Protein AF-A0A9W7D9U4-F1 (afdb_monomer)

Radius of gyration: 18.15 Å; Cα contacts (8 Å, |Δi|>4): 200; chains: 1; bounding box: 40×50×34 Å

pLDDT: mean 82.63, std 15.67, range [35.97, 97.62]

Mean predicted aligned error: 9.84 Å

Secondary structure (DSSP, 8-state):
---HHHHHHHHHHHTT---S---------HHHHHHH-SS-GGGSHIIIIISTT-----SSEEEE-SSS-EESS--TT-TT--HHHHSHHHHHHHHHHHHHHHTTT-SGGGGEEEEEEEEETT-HHHHHT-TT----EEEEEESS-TT-

Structure (mmCIF, N/CA/C/O backbone):
data_AF-A0A9W7D9U4-F1
#
_entry.id   AF-A0A9W7D9U4-F1
#
loop_
_atom_site.group_PDB
_atom_site.id
_atom_site.type_symbol
_atom_site.label_atom_id
_atom_site.label_alt_id
_atom_site.label_comp_id
_atom_site.label_asym_id
_atom_site.label_entity_id
_atom_site.label_seq_id
_atom_site.pdbx_PDB_ins_code
_atom_site.Cartn_x
_atom_site.Cartn_y
_atom_site.Cartn_z
_atom_site.occupancy
_atom_site.B_iso_or_equiv
_atom_site.auth_seq_id
_atom_site.auth_comp_id
_atom_site.auth_asym_id
_atom_site.auth_atom_id
_atom_site.pdbx_PDB_model_num
ATOM 1 N N . MET A 1 1 ? -23.538 27.141 -0.051 1.00 35.97 1 MET A N 1
ATOM 2 C CA . MET A 1 1 ? -22.674 28.283 -0.416 1.00 35.97 1 MET A CA 1
ATOM 3 C C . MET A 1 1 ? -21.250 27.867 -0.092 1.00 35.97 1 MET A C 1
ATOM 5 O O . MET A 1 1 ? -20.827 27.981 1.049 1.00 35.97 1 MET A O 1
ATOM 9 N N . ILE A 1 2 ? -20.578 27.239 -1.056 1.00 42.97 2 ILE A N 1
ATOM 10 C CA . ILE A 1 2 ? -19.169 26.857 -0.931 1.00 42.97 2 ILE A CA 1
ATOM 11 C C . ILE A 1 2 ? -18.408 28.177 -1.080 1.00 42.97 2 ILE A C 1
ATOM 13 O O . ILE A 1 2 ? -18.570 28.880 -2.074 1.00 42.97 2 ILE A O 1
ATOM 17 N N . SER A 1 3 ? -17.809 28.610 0.026 1.00 55.19 3 SER A N 1
ATOM 18 C CA . SER A 1 3 ? -17.518 30.013 0.318 1.00 55.19 3 SER A CA 1
ATOM 19 C C . SER A 1 3 ? -16.536 30.633 -0.680 1.00 55.19 3 SER A C 1
ATOM 21 O O . SER A 1 3 ? -15.502 30.033 -0.961 1.00 55.19 3 SER A O 1
ATOM 23 N N . MET A 1 4 ? -16.784 31.878 -1.115 1.00 56.19 4 MET A N 1
ATOM 24 C CA . MET A 1 4 ? -15.785 32.702 -1.824 1.00 56.19 4 MET A CA 1
ATOM 25 C C . MET A 1 4 ? -14.441 32.754 -1.081 1.00 56.19 4 MET A C 1
ATOM 27 O O . MET A 1 4 ? -13.401 32.947 -1.701 1.00 56.19 4 MET A O 1
ATOM 31 N N . SER A 1 5 ? -14.448 32.536 0.238 1.00 58.06 5 SER A N 1
ATOM 32 C CA . SER A 1 5 ? -13.243 32.404 1.055 1.00 58.06 5 SER A CA 1
ATOM 33 C C . SER A 1 5 ? -12.362 31.226 0.628 1.00 58.06 5 SER A C 1
ATOM 35 O O . SER A 1 5 ? -11.151 31.379 0.583 1.00 58.06 5 SER A O 1
ATOM 37 N N . ALA A 1 6 ? -12.939 30.070 0.286 1.00 58.16 6 ALA A N 1
ATOM 38 C CA . ALA A 1 6 ? -12.166 28.897 -0.133 1.00 58.16 6 ALA A CA 1
ATOM 39 C C . ALA A 1 6 ? -11.496 29.133 -1.497 1.00 58.16 6 ALA A C 1
ATOM 41 O O . ALA A 1 6 ? -10.319 28.833 -1.674 1.00 58.16 6 ALA A O 1
ATOM 42 N N . THR A 1 7 ? -12.215 29.757 -2.437 1.00 70.31 7 THR A N 1
ATOM 43 C CA . THR A 1 7 ? -11.654 30.169 -3.734 1.00 70.31 7 THR A CA 1
ATOM 44 C C . THR A 1 7 ? -10.565 31.230 -3.572 1.00 70.31 7 THR A C 1
ATOM 46 O O . THR A 1 7 ? -9.552 31.179 -4.265 1.00 70.31 7 THR A O 1
ATOM 49 N N . TRP A 1 8 ? -10.741 32.171 -2.640 1.00 64.00 8 TRP A N 1
ATOM 50 C CA . TRP A 1 8 ? -9.739 33.190 -2.332 1.00 64.00 8 TRP A CA 1
ATOM 51 C C . TRP A 1 8 ? -8.450 32.577 -1.782 1.00 64.00 8 TRP A C 1
ATOM 53 O O . TRP A 1 8 ? -7.376 32.919 -2.264 1.00 64.00 8 TRP A O 1
ATOM 63 N N . TRP A 1 9 ? -8.546 31.630 -0.844 1.00 57.34 9 TRP A N 1
ATOM 64 C CA . TRP A 1 9 ? -7.380 30.925 -0.304 1.00 57.34 9 TRP A CA 1
ATOM 65 C C . TRP A 1 9 ? -6.649 30.102 -1.366 1.00 57.34 9 TRP A C 1
ATOM 67 O O . TRP A 1 9 ? -5.429 30.195 -1.460 1.00 57.34 9 TRP A O 1
ATOM 77 N N . ALA A 1 10 ? -7.378 29.388 -2.229 1.00 64.38 10 ALA A N 1
ATOM 78 C CA . ALA A 1 10 ? -6.778 28.656 -3.344 1.00 64.38 10 ALA A CA 1
ATOM 79 C C . ALA A 1 10 ? -6.009 29.586 -4.304 1.00 64.38 10 ALA A C 1
ATOM 81 O O . ALA A 1 10 ? -4.882 29.284 -4.690 1.00 64.38 10 ALA A O 1
ATOM 82 N N . LEU A 1 11 ? -6.576 30.750 -4.647 1.00 68.69 11 LEU A N 1
ATOM 83 C CA . LEU A 1 11 ? -5.893 31.758 -5.467 1.00 68.69 11 LEU A CA 1
ATOM 84 C C . LEU A 1 11 ? -4.685 32.375 -4.748 1.00 68.69 11 LEU A C 1
ATOM 86 O O . LEU A 1 11 ? -3.677 32.648 -5.393 1.00 68.69 11 LEU A O 1
ATOM 90 N N . HIS A 1 12 ? -4.765 32.567 -3.429 1.00 61.88 12 HIS A N 1
ATOM 91 C CA . HIS A 1 12 ? -3.670 33.112 -2.625 1.00 61.88 12 HIS A CA 1
ATOM 92 C C . HIS A 1 12 ? -2.460 32.166 -2.606 1.00 61.88 12 HIS A C 1
ATOM 94 O O . HIS A 1 12 ? -1.347 32.600 -2.904 1.00 61.88 12 HIS A O 1
ATOM 100 N N . VAL A 1 13 ? -2.697 30.867 -2.384 1.00 58.44 13 VAL A N 1
ATOM 101 C CA . VAL A 1 13 ? -1.670 29.811 -2.435 1.00 58.44 13 VAL A CA 1
ATOM 102 C C . VAL A 1 13 ? -1.059 29.703 -3.836 1.00 58.44 13 VAL A C 1
ATOM 104 O O . VAL A 1 13 ? 0.161 29.702 -3.977 1.00 58.44 13 VAL A O 1
ATOM 107 N N . LEU A 1 14 ? -1.885 29.695 -4.889 1.00 60.94 14 LEU A N 1
ATOM 108 C CA . LEU A 1 14 ? -1.403 29.642 -6.278 1.00 60.94 14 LEU A CA 1
ATOM 109 C C . LEU A 1 14 ? -0.610 30.893 -6.691 1.00 60.94 14 LEU A C 1
ATOM 111 O O . LEU A 1 14 ? 0.233 30.816 -7.581 1.00 60.94 14 LEU A O 1
ATOM 115 N N . SER A 1 15 ? -0.863 32.039 -6.053 1.00 70.50 15 SER A N 1
ATOM 116 C CA . SER A 1 15 ? -0.139 33.293 -6.299 1.00 70.50 15 SER A CA 1
ATOM 117 C C . SER A 1 15 ? 1.201 33.399 -5.560 1.00 70.50 15 SER A C 1
ATOM 119 O O . SER A 1 15 ? 1.895 34.404 -5.711 1.00 70.50 15 SER A O 1
ATOM 121 N N . GLY A 1 16 ? 1.574 32.379 -4.778 1.00 48.97 16 GLY A N 1
ATOM 122 C CA . GLY A 1 16 ? 2.832 32.346 -4.030 1.00 48.97 16 GLY A CA 1
ATOM 123 C C . GLY A 1 16 ? 2.880 33.321 -2.853 1.00 48.97 16 GLY A C 1
ATOM 124 O O . GLY A 1 16 ? 3.967 33.662 -2.394 1.00 48.97 16 GLY A O 1
ATOM 125 N N . ALA A 1 17 ? 1.723 33.799 -2.381 1.00 62.12 17 ALA A N 1
ATOM 126 C CA . ALA A 1 17 ? 1.646 34.554 -1.138 1.00 62.12 17 ALA A CA 1
ATOM 127 C C . ALA A 1 17 ? 2.003 33.632 0.037 1.00 62.12 17 ALA A C 1
ATOM 129 O O . ALA A 1 17 ? 1.576 32.475 0.050 1.00 62.12 17 ALA A O 1
ATOM 130 N N . ASP A 1 18 ? 2.772 34.138 1.008 1.00 53.75 18 ASP A N 1
ATOM 131 C CA . ASP A 1 18 ? 3.124 33.391 2.218 1.00 53.75 18 ASP A CA 1
ATOM 132 C C . ASP A 1 18 ? 1.846 32.869 2.885 1.00 53.75 18 ASP A C 1
ATOM 134 O O . ASP A 1 18 ? 1.041 33.626 3.436 1.00 53.75 18 ASP A O 1
ATOM 138 N N . ASN A 1 19 ? 1.644 31.556 2.790 1.00 50.06 19 ASN A N 1
ATOM 139 C CA . ASN A 1 19 ? 0.547 30.868 3.449 1.00 50.06 19 ASN A CA 1
ATOM 140 C C . ASN A 1 19 ? 0.753 31.055 4.970 1.00 50.06 19 ASN A C 1
ATOM 142 O O . ASN A 1 19 ? 1.887 30.865 5.430 1.00 50.06 19 ASN A O 1
ATOM 146 N N . PRO A 1 20 ? -0.263 31.457 5.771 1.00 51.66 20 PRO A N 1
ATOM 147 C CA . PRO A 1 20 ? -0.155 31.420 7.233 1.00 51.66 20 PRO A CA 1
ATOM 148 C C . PRO A 1 20 ? 0.441 30.083 7.640 1.00 51.66 20 PRO A C 1
ATOM 150 O O . PRO A 1 20 ? 0.048 29.088 7.047 1.00 51.66 20 PRO A O 1
ATOM 153 N N . THR A 1 21 ? 1.386 30.087 8.588 1.00 48.44 21 THR A N 1
ATOM 154 C CA . THR A 1 21 ? 2.228 28.941 8.959 1.00 48.44 21 THR A CA 1
ATOM 155 C C . THR A 1 21 ? 1.450 27.634 8.845 1.00 48.44 21 THR A C 1
ATOM 157 O O . THR A 1 21 ? 0.734 27.254 9.771 1.00 48.44 21 THR A O 1
ATOM 160 N N . GLU A 1 22 ? 1.551 26.981 7.684 1.00 46.50 22 GLU A N 1
ATOM 161 C CA . GLU A 1 22 ? 1.033 25.638 7.494 1.00 46.50 22 GLU A CA 1
ATOM 162 C C . GLU A 1 22 ? 1.831 24.836 8.498 1.00 46.50 22 GLU A C 1
ATOM 164 O O . GLU A 1 22 ? 3.050 24.681 8.375 1.00 46.50 22 GLU A O 1
ATOM 169 N N . THR A 1 23 ? 1.175 24.402 9.566 1.00 46.06 23 THR A N 1
ATOM 170 C CA . THR A 1 23 ? 1.726 23.326 10.357 1.00 46.06 23 THR A CA 1
ATOM 171 C C . THR A 1 23 ? 1.740 22.146 9.409 1.00 46.06 23 THR A C 1
ATOM 173 O O . THR A 1 23 ? 0.722 21.483 9.244 1.00 46.06 23 THR A O 1
ATOM 176 N N . LEU A 1 24 ? 2.869 21.943 8.720 1.00 48.97 24 LEU A N 1
ATOM 177 C CA . LEU A 1 24 ? 3.133 20.748 7.935 1.00 48.97 24 LEU A CA 1
ATOM 178 C C . LEU A 1 24 ? 2.816 19.579 8.861 1.00 48.97 24 LEU A C 1
ATOM 180 O O . LEU A 1 24 ? 3.573 19.285 9.790 1.00 48.97 24 LEU A O 1
ATOM 184 N N . ARG A 1 25 ? 1.627 18.995 8.692 1.00 56.97 25 ARG A N 1
ATOM 185 C CA . ARG A 1 25 ? 1.199 17.881 9.519 1.00 56.97 25 ARG A CA 1
ATOM 186 C C . ARG A 1 25 ? 2.054 16.717 9.078 1.00 56.97 25 ARG A C 1
ATOM 188 O O . ARG A 1 25 ? 1.926 16.211 7.969 1.00 56.97 25 ARG A O 1
ATOM 195 N N . VAL A 1 26 ? 2.982 16.339 9.943 1.00 65.69 26 VAL A N 1
ATOM 196 C CA . VAL A 1 26 ? 3.738 15.113 9.756 1.00 65.69 26 VAL A CA 1
ATOM 197 C C . VAL A 1 26 ? 2.763 13.983 10.025 1.00 65.69 26 VAL A C 1
ATOM 199 O O . VAL A 1 26 ? 2.286 13.823 11.145 1.00 65.69 26 VAL A O 1
ATOM 202 N N . PHE A 1 27 ? 2.442 13.233 8.983 1.00 68.69 27 PHE A N 1
ATOM 203 C CA . PHE A 1 27 ? 1.637 12.028 9.091 1.00 68.69 27 PHE A CA 1
ATOM 204 C C . PHE A 1 27 ? 2.583 10.838 9.239 1.00 68.69 27 PHE A C 1
ATOM 206 O O . PHE A 1 27 ? 3.111 10.368 8.220 1.00 68.69 27 PHE A O 1
ATOM 213 N N . PRO A 1 28 ? 2.847 10.375 10.473 1.00 77.75 28 PRO A N 1
ATOM 214 C CA . PRO A 1 28 ? 3.751 9.260 10.689 1.00 77.75 28 PRO A CA 1
ATOM 215 C C . PRO A 1 28 ? 3.235 8.023 9.954 1.00 77.75 28 PRO A C 1
ATOM 217 O O . PRO A 1 28 ? 2.032 7.809 9.831 1.00 77.75 28 PRO A O 1
ATOM 220 N N . SER A 1 29 ? 4.170 7.235 9.437 1.00 85.19 29 SER A N 1
ATOM 221 C CA . SER A 1 29 ? 3.902 5.983 8.723 1.00 85.19 29 SER A CA 1
ATOM 222 C C . SER A 1 29 ? 4.514 4.827 9.509 1.00 85.19 29 SER A C 1
ATOM 224 O O . SER A 1 29 ? 5.256 4.008 8.975 1.00 85.19 29 SER A O 1
ATOM 226 N N . SER A 1 30 ? 4.278 4.834 10.822 1.00 85.75 30 SER A N 1
ATOM 227 C CA . SER A 1 30 ? 4.999 3.988 11.774 1.00 85.75 30 SER A CA 1
ATOM 228 C C . SER A 1 30 ? 4.754 2.504 11.537 1.00 85.75 30 SER A C 1
ATOM 230 O O . SER A 1 30 ? 5.629 1.684 11.804 1.00 85.75 30 SER A O 1
ATOM 232 N N . LEU A 1 31 ? 3.569 2.143 11.035 1.00 93.12 31 LEU A N 1
ATOM 233 C CA . LEU A 1 31 ? 3.241 0.746 10.822 1.00 93.12 31 LEU A CA 1
ATOM 234 C C . LEU A 1 31 ? 3.974 0.200 9.598 1.00 93.12 31 LEU A C 1
ATOM 236 O O . LEU A 1 31 ? 4.718 -0.766 9.742 1.00 93.12 31 LEU A O 1
ATOM 240 N N . ILE A 1 32 ? 3.853 0.825 8.424 1.00 94.12 32 ILE A N 1
ATOM 241 C CA . ILE A 1 32 ? 4.634 0.397 7.252 1.00 94.12 32 ILE A CA 1
ATOM 242 C C . ILE A 1 32 ? 6.146 0.438 7.513 1.00 94.12 32 ILE A C 1
ATOM 244 O O . ILE A 1 32 ? 6.852 -0.461 7.069 1.00 94.12 32 ILE A O 1
ATOM 248 N N . GLU A 1 33 ? 6.642 1.409 8.284 1.00 91.81 33 GLU A N 1
ATOM 249 C CA . GLU A 1 33 ? 8.056 1.490 8.670 1.00 91.81 33 GLU A CA 1
ATOM 250 C C . GLU A 1 33 ? 8.500 0.228 9.422 1.00 91.81 33 GLU A C 1
ATOM 252 O O . GLU A 1 33 ? 9.531 -0.350 9.088 1.00 91.81 33 GLU A O 1
ATOM 257 N N . SER A 1 34 ? 7.674 -0.284 10.343 1.00 92.25 34 SER A N 1
ATOM 258 C CA . SER A 1 34 ? 7.956 -1.547 11.041 1.00 92.25 34 SER A CA 1
ATOM 259 C C . SER A 1 34 ? 7.990 -2.767 10.105 1.00 92.25 34 SER A C 1
ATOM 261 O O . SER A 1 34 ? 8.769 -3.695 10.323 1.00 92.25 34 SER A O 1
ATOM 263 N N . TYR A 1 35 ? 7.186 -2.756 9.036 1.00 94.25 35 TYR A N 1
ATOM 264 C CA . TYR A 1 35 ? 7.140 -3.830 8.042 1.00 94.25 35 TYR A CA 1
ATOM 265 C C . TYR A 1 35 ? 8.276 -3.755 7.022 1.0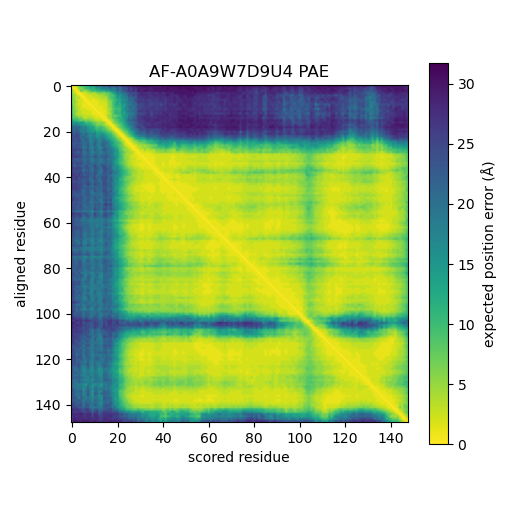0 94.25 35 TYR A C 1
ATOM 267 O O . TYR A 1 35 ? 8.682 -4.793 6.505 1.00 94.25 35 TYR A O 1
ATOM 275 N N . VAL A 1 36 ? 8.788 -2.562 6.725 1.00 93.19 36 VAL A N 1
ATOM 276 C CA . VAL A 1 36 ? 9.958 -2.366 5.857 1.00 93.19 36 VAL A CA 1
ATOM 277 C C . VAL A 1 36 ? 11.248 -2.655 6.630 1.00 93.19 36 VAL A C 1
ATOM 279 O O . VAL A 1 36 ? 12.137 -3.333 6.117 1.00 93.19 36 VAL A O 1
ATOM 282 N N . GLY A 1 37 ? 11.319 -2.215 7.887 1.00 90.69 37 GLY A N 1
ATOM 283 C CA . GLY A 1 37 ? 12.514 -2.307 8.719 1.00 90.69 37 GLY A CA 1
ATOM 284 C C . GLY A 1 37 ? 13.669 -1.437 8.210 1.00 90.69 37 GLY A C 1
ATOM 285 O O . GLY A 1 37 ? 13.541 -0.684 7.249 1.00 90.69 37 GLY A O 1
ATOM 286 N N . ASP A 1 38 ? 14.830 -1.574 8.850 1.00 90.50 38 ASP A N 1
ATOM 287 C CA . ASP A 1 38 ? 16.022 -0.759 8.554 1.00 90.50 38 ASP A CA 1
ATOM 288 C C . ASP A 1 38 ? 16.945 -1.374 7.476 1.00 90.50 38 ASP A C 1
ATOM 290 O O . ASP A 1 38 ? 18.049 -0.884 7.229 1.00 90.50 38 ASP A O 1
ATOM 294 N N . GLY A 1 39 ? 16.541 -2.506 6.891 1.00 88.88 39 GLY A N 1
ATOM 295 C CA . GLY A 1 39 ? 17.370 -3.343 6.021 1.00 88.88 39 GLY A CA 1
ATOM 296 C C . GLY A 1 39 ? 17.052 -3.232 4.528 1.00 88.88 39 GLY A C 1
ATOM 297 O O . GLY A 1 39 ? 16.426 -2.285 4.058 1.00 88.88 39 GLY A O 1
ATOM 298 N N . LEU A 1 40 ? 17.498 -4.237 3.767 1.00 88.06 40 LEU A N 1
ATOM 299 C CA . LEU A 1 40 ? 17.098 -4.405 2.369 1.00 88.06 40 LEU A CA 1
ATOM 300 C C . LEU A 1 40 ? 15.624 -4.808 2.286 1.00 88.06 40 LEU A C 1
ATOM 302 O O . LEU A 1 40 ? 15.139 -5.578 3.117 1.00 88.06 40 LEU A O 1
ATOM 306 N N . ILE A 1 41 ? 14.930 -4.346 1.244 1.00 89.69 41 ILE A N 1
ATOM 307 C CA . ILE A 1 41 ? 13.499 -4.618 1.085 1.00 89.69 41 ILE A CA 1
ATOM 308 C C . ILE A 1 41 ? 13.207 -6.119 0.953 1.00 89.69 41 ILE A C 1
ATOM 310 O O . ILE A 1 41 ? 12.264 -6.597 1.580 1.00 89.69 41 ILE A O 1
ATOM 314 N N . GLY A 1 42 ? 14.047 -6.892 0.255 1.00 87.81 42 GLY A N 1
ATOM 315 C CA . GLY A 1 42 ? 13.916 -8.349 0.163 1.00 87.81 42 GLY A CA 1
ATOM 316 C C . GLY A 1 42 ? 14.050 -9.092 1.500 1.00 87.81 42 GLY A C 1
ATOM 317 O O . GLY A 1 42 ? 13.528 -10.199 1.648 1.00 87.81 42 GLY A O 1
ATOM 318 N N . ASP A 1 43 ? 14.691 -8.482 2.502 1.00 90.94 43 ASP A N 1
ATOM 319 C CA . ASP A 1 43 ? 14.836 -9.030 3.857 1.00 90.94 43 ASP A CA 1
ATOM 320 C C . ASP A 1 43 ? 13.832 -8.447 4.860 1.00 90.94 43 ASP A C 1
ATOM 322 O O . ASP A 1 43 ? 13.785 -8.881 6.014 1.00 90.94 43 ASP A O 1
ATOM 326 N N . SER A 1 44 ? 13.000 -7.502 4.421 1.00 93.94 44 SER A N 1
ATOM 327 C CA . SER A 1 44 ? 11.985 -6.867 5.256 1.00 93.94 44 SER A CA 1
ATOM 328 C C . SER A 1 44 ? 10.946 -7.871 5.777 1.00 93.94 44 SER A C 1
ATOM 330 O O . SER A 1 44 ? 10.624 -8.853 5.092 1.00 93.94 44 SER A O 1
ATOM 332 N N . PRO A 1 45 ? 10.345 -7.626 6.958 1.00 95.06 45 PRO A N 1
ATOM 333 C CA . PRO A 1 45 ? 9.181 -8.379 7.421 1.00 95.06 45 PRO A CA 1
ATOM 334 C C . PRO A 1 45 ? 8.037 -8.424 6.398 1.00 95.06 45 PRO A C 1
ATOM 336 O O . PRO A 1 45 ? 7.380 -9.457 6.264 1.00 95.06 45 PRO A O 1
ATOM 339 N N . LEU A 1 46 ? 7.828 -7.351 5.630 1.00 95.19 46 LEU A N 1
ATOM 340 C CA . LEU A 1 46 ? 6.841 -7.303 4.553 1.00 95.19 46 LEU A CA 1
ATOM 341 C C . LEU A 1 46 ? 7.077 -8.424 3.535 1.00 95.19 46 LEU A C 1
ATOM 343 O O . LEU A 1 46 ? 6.178 -9.215 3.258 1.00 95.19 46 LEU A O 1
ATOM 347 N N . VAL A 1 47 ? 8.298 -8.545 3.015 1.00 94.31 47 VAL A N 1
ATOM 348 C CA . VAL A 1 47 ? 8.611 -9.557 2.000 1.00 94.31 47 VAL A CA 1
ATOM 349 C C . VAL A 1 47 ? 8.751 -10.942 2.630 1.00 94.31 47 VAL A C 1
ATOM 351 O O . VAL A 1 47 ? 8.140 -11.903 2.166 1.00 94.31 47 VAL A O 1
ATOM 354 N N . ARG A 1 48 ? 9.528 -11.080 3.707 1.00 94.50 48 ARG A N 1
ATOM 355 C CA . ARG A 1 48 ? 9.865 -12.387 4.291 1.00 94.50 48 ARG A CA 1
ATOM 356 C C . ARG A 1 48 ? 8.713 -13.028 5.054 1.00 94.50 48 ARG A C 1
ATOM 358 O O . ARG A 1 48 ? 8.523 -14.236 4.940 1.00 94.50 48 ARG A O 1
ATOM 365 N N . VAL A 1 49 ? 7.977 -12.245 5.840 1.00 94.06 49 VAL A N 1
ATOM 366 C CA . VAL A 1 49 ? 6.940 -12.758 6.747 1.00 94.06 49 VAL A CA 1
ATOM 367 C C . VAL A 1 49 ? 5.565 -12.654 6.106 1.00 94.06 49 VAL A C 1
ATOM 369 O O . VAL A 1 49 ? 4.862 -13.658 6.039 1.00 94.06 49 VAL A O 1
ATOM 372 N N . VAL A 1 50 ? 5.186 -11.477 5.599 1.00 95.06 50 VAL A N 1
ATOM 373 C CA . VAL A 1 50 ? 3.830 -11.274 5.059 1.00 95.06 50 VAL A CA 1
ATOM 374 C C . VAL A 1 50 ? 3.670 -11.927 3.689 1.00 95.06 50 VAL A C 1
ATOM 376 O O . VAL A 1 50 ? 2.682 -12.612 3.441 1.00 95.06 50 VAL A O 1
ATOM 379 N N . MET A 1 51 ? 4.658 -11.767 2.808 1.00 93.75 51 MET A N 1
ATOM 380 C CA . MET A 1 51 ? 4.622 -12.348 1.462 1.00 93.75 51 MET A CA 1
ATOM 381 C C . MET A 1 51 ? 5.273 -13.736 1.370 1.00 93.75 51 MET A C 1
ATOM 383 O O . MET A 1 51 ? 5.280 -14.345 0.302 1.00 93.75 51 MET A O 1
ATOM 387 N N . GLY A 1 52 ? 5.836 -14.252 2.468 1.00 93.25 52 GLY A N 1
ATOM 388 C CA . GLY A 1 52 ? 6.495 -15.562 2.497 1.00 93.25 52 GLY A CA 1
ATOM 389 C C . GLY A 1 52 ? 7.720 -15.670 1.578 1.00 93.25 52 GLY A C 1
ATOM 390 O O . GLY A 1 52 ? 8.076 -16.767 1.154 1.00 93.25 52 GLY A O 1
ATOM 391 N N . GLY A 1 53 ? 8.342 -14.540 1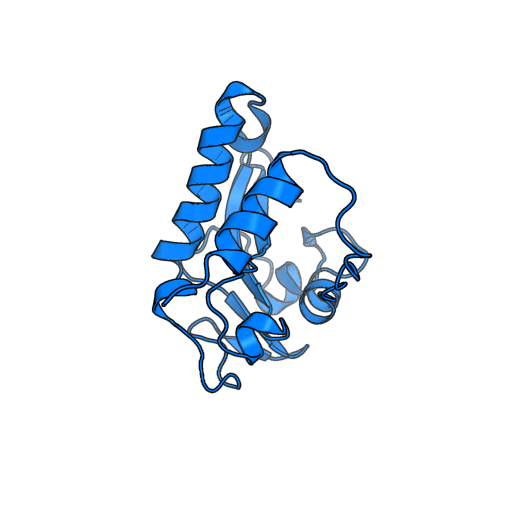.234 1.00 91.81 53 GLY A N 1
ATOM 392 C CA . GLY A 1 53 ? 9.445 -14.450 0.278 1.00 91.81 53 GLY A CA 1
ATOM 393 C C . GLY A 1 53 ? 9.030 -14.549 -1.193 1.00 91.81 53 GLY A C 1
ATOM 394 O O . GLY A 1 53 ? 9.910 -14.569 -2.050 1.00 91.81 53 GLY A O 1
ATOM 395 N N . ASP A 1 54 ? 7.732 -14.613 -1.506 1.00 91.38 54 ASP A N 1
ATOM 396 C CA . ASP A 1 54 ? 7.241 -14.624 -2.884 1.00 91.38 54 ASP A CA 1
ATOM 397 C C . ASP A 1 54 ? 6.880 -13.210 -3.350 1.00 91.38 54 ASP A C 1
ATOM 399 O O . ASP A 1 54 ? 5.855 -12.649 -2.965 1.00 91.38 54 ASP A O 1
ATOM 403 N N . THR A 1 55 ? 7.713 -12.658 -4.229 1.00 91.81 55 THR A N 1
ATOM 404 C CA . THR A 1 55 ? 7.521 -11.341 -4.851 1.00 91.81 55 THR A CA 1
ATOM 405 C C . THR A 1 55 ? 6.853 -11.417 -6.227 1.00 91.81 55 THR A C 1
ATOM 407 O O . THR A 1 55 ? 6.977 -10.503 -7.036 1.00 91.81 55 THR A O 1
ATOM 410 N N . THR A 1 56 ? 6.141 -12.504 -6.537 1.00 92.75 56 THR A N 1
ATOM 411 C CA . THR A 1 56 ? 5.311 -12.578 -7.748 1.00 92.75 56 THR A CA 1
ATOM 412 C C . THR A 1 56 ? 4.170 -11.547 -7.673 1.00 92.75 56 THR A C 1
ATOM 414 O O . THR A 1 56 ? 3.477 -11.509 -6.651 1.00 92.75 56 THR A O 1
ATOM 417 N N . PRO A 1 57 ? 3.921 -10.750 -8.733 1.00 94.50 57 PRO A N 1
ATOM 418 C CA . PRO A 1 57 ? 2.884 -9.720 -8.740 1.00 94.50 57 PRO A CA 1
ATOM 419 C C . PRO A 1 57 ? 1.507 -10.191 -8.271 1.00 94.50 57 PRO A C 1
ATOM 421 O O . PRO A 1 57 ? 1.062 -11.298 -8.591 1.00 94.50 57 PRO A O 1
ATOM 424 N N . ARG A 1 58 ? 0.824 -9.327 -7.517 1.00 95.00 58 ARG A N 1
ATOM 425 C CA . ARG A 1 58 ? -0.513 -9.558 -6.964 1.00 95.00 58 ARG A CA 1
ATOM 426 C C . ARG A 1 58 ? -1.531 -8.584 -7.544 1.00 95.00 58 ARG A C 1
ATOM 428 O O . ARG A 1 58 ? -1.217 -7.447 -7.886 1.00 95.00 58 ARG A O 1
ATOM 435 N N . ASN A 1 59 ? -2.776 -9.042 -7.608 1.00 95.75 59 ASN A N 1
ATOM 436 C CA . ASN A 1 59 ? -3.928 -8.300 -8.121 1.00 95.75 59 ASN A CA 1
ATOM 437 C C . ASN A 1 59 ? -4.931 -7.914 -7.018 1.00 95.75 59 ASN A C 1
ATOM 439 O O . ASN A 1 59 ? -6.130 -7.809 -7.263 1.00 95.75 59 ASN A O 1
ATOM 443 N N . TYR A 1 60 ? -4.443 -7.754 -5.790 1.00 96.38 60 TYR A N 1
ATOM 444 C CA . TYR A 1 60 ? -5.210 -7.294 -4.635 1.00 96.38 60 TYR A CA 1
ATOM 445 C C . TYR A 1 60 ? -4.383 -6.271 -3.851 1.00 96.38 60 TYR A C 1
ATOM 447 O O . TYR A 1 60 ? -3.164 -6.211 -4.012 1.00 96.38 60 TYR A O 1
ATOM 455 N N . ALA A 1 61 ? -5.026 -5.463 -3.008 1.00 96.62 61 ALA A N 1
ATOM 456 C CA . ALA A 1 61 ? -4.341 -4.573 -2.073 1.00 96.62 61 ALA A CA 1
ATOM 457 C C . ALA A 1 61 ? -4.089 -5.295 -0.739 1.00 96.62 61 ALA A C 1
ATOM 459 O O . ALA A 1 61 ? -4.907 -6.098 -0.293 1.00 96.62 61 ALA A O 1
ATOM 460 N N . LEU A 1 62 ? -2.947 -5.021 -0.114 1.00 97.62 62 LEU A N 1
ATOM 461 C CA . LEU A 1 62 ? -2.578 -5.536 1.199 1.00 97.62 62 LEU A CA 1
ATOM 462 C C . LEU A 1 62 ? -2.813 -4.446 2.241 1.00 97.62 62 LEU A C 1
ATOM 464 O O . LEU A 1 62 ? -2.265 -3.354 2.128 1.00 97.62 62 LEU A O 1
ATOM 468 N N . PHE A 1 63 ? -3.584 -4.755 3.270 1.00 97.50 63 PHE A N 1
ATOM 469 C CA . PHE A 1 63 ? -3.943 -3.847 4.349 1.00 97.50 63 PHE A CA 1
ATOM 470 C C . PHE A 1 63 ? -3.158 -4.213 5.602 1.00 97.50 63 PHE A C 1
ATOM 472 O O . PHE A 1 63 ? -3.301 -5.316 6.132 1.00 97.50 63 PHE A O 1
ATOM 479 N N . LEU A 1 64 ? -2.322 -3.296 6.081 1.00 97.19 64 LEU A N 1
ATOM 480 C CA . LEU A 1 64 ? -1.603 -3.446 7.342 1.00 97.19 64 LEU A CA 1
ATOM 481 C C . LEU A 1 64 ? -2.514 -2.961 8.469 1.00 97.19 64 LEU A C 1
ATOM 483 O O . LEU A 1 64 ? -2.676 -1.757 8.650 1.00 97.19 64 LEU A O 1
ATOM 487 N N . GLU A 1 65 ? -3.138 -3.883 9.203 1.00 95.38 65 GLU A N 1
ATOM 488 C CA . GLU A 1 65 ? -4.071 -3.537 10.284 1.00 95.38 65 GLU A CA 1
ATOM 489 C C . GLU A 1 65 ? -3.357 -3.286 11.619 1.00 95.38 65 GLU A C 1
ATOM 491 O O . GLU A 1 65 ? -3.785 -2.451 12.415 1.00 95.38 65 GLU A O 1
ATOM 496 N N . SER A 1 66 ? -2.277 -4.023 11.880 1.00 94.19 66 SER A N 1
ATOM 497 C CA . SER A 1 66 ? -1.394 -3.857 13.040 1.00 94.19 66 SER A CA 1
ATOM 498 C C . SER A 1 66 ? -0.017 -4.455 12.744 1.00 94.19 66 SER A C 1
ATOM 500 O O . SER A 1 66 ? 0.189 -5.008 11.666 1.00 94.19 66 SER A O 1
ATOM 502 N N . GLU A 1 67 ? 0.937 -4.376 13.679 1.00 90.94 67 GLU A N 1
ATOM 503 C CA . GLU A 1 67 ? 2.320 -4.878 13.494 1.00 90.94 67 GLU A CA 1
ATOM 504 C C . GLU A 1 67 ? 2.401 -6.375 13.161 1.00 90.94 67 GLU A C 1
ATOM 506 O O . GLU A 1 67 ? 3.416 -6.862 12.675 1.00 90.94 67 GLU A O 1
ATOM 511 N N . THR A 1 68 ? 1.336 -7.125 13.445 1.00 89.56 68 THR A N 1
ATOM 512 C CA . THR A 1 68 ? 1.287 -8.582 13.255 1.00 89.56 68 THR A CA 1
ATOM 513 C C . THR A 1 68 ? 0.046 -9.054 12.506 1.00 89.56 68 THR A C 1
ATOM 515 O O . THR A 1 68 ? -0.080 -10.247 12.235 1.00 89.56 68 THR A O 1
ATOM 518 N N . ASN A 1 69 ? -0.874 -8.144 12.173 1.00 95.12 69 ASN A N 1
ATOM 519 C CA . ASN A 1 69 ? -2.116 -8.474 11.493 1.00 95.12 69 ASN A CA 1
ATOM 520 C C . ASN A 1 69 ? -2.206 -7.749 10.153 1.00 95.12 69 ASN A C 1
ATOM 522 O O . ASN A 1 69 ? -2.074 -6.525 10.079 1.00 95.12 69 ASN A O 1
ATOM 526 N N . THR A 1 70 ? -2.491 -8.519 9.109 1.00 96.69 70 THR A N 1
ATOM 527 C CA . THR A 1 70 ? -2.702 -8.007 7.758 1.00 96.69 70 THR A CA 1
ATOM 528 C C . THR A 1 70 ? -3.978 -8.592 7.174 1.00 96.69 70 THR A C 1
ATOM 530 O O . THR A 1 70 ? -4.448 -9.650 7.592 1.00 96.69 70 THR A O 1
ATOM 533 N N . SER A 1 71 ? -4.548 -7.886 6.210 1.00 96.50 71 SER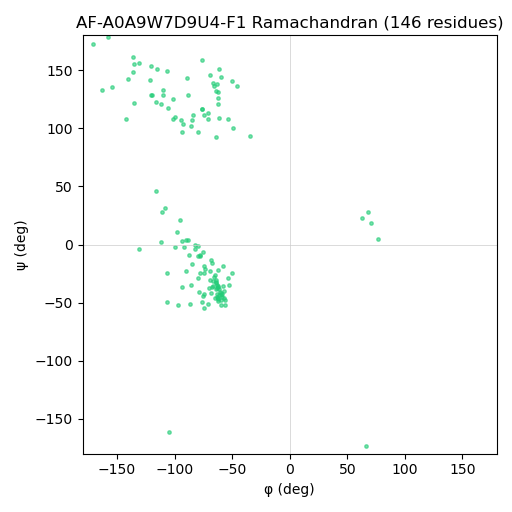 A N 1
ATOM 534 C CA . SER A 1 71 ? -5.771 -8.263 5.512 1.00 96.50 71 SER A CA 1
ATOM 535 C C . SER A 1 71 ? -5.588 -8.040 4.015 1.00 96.50 71 SER A C 1
ATOM 537 O O . SER A 1 71 ? -4.760 -7.240 3.590 1.00 96.50 71 SER A O 1
ATOM 539 N N . THR A 1 72 ? -6.350 -8.759 3.198 1.00 96.12 72 THR A N 1
ATOM 540 C CA . THR A 1 72 ? -6.405 -8.551 1.737 1.00 96.12 72 THR A CA 1
ATOM 541 C C . THR A 1 72 ? -7.756 -7.999 1.285 1.00 96.12 72 THR A C 1
ATOM 543 O O . THR A 1 72 ? -7.974 -7.779 0.098 1.00 96.12 72 THR A O 1
ATOM 546 N N . GLU A 1 73 ? -8.663 -7.750 2.235 1.00 94.19 73 GLU A N 1
ATOM 547 C CA . GLU A 1 73 ? -10.019 -7.287 1.949 1.00 94.19 73 GLU A CA 1
ATOM 548 C C . GLU A 1 73 ? -10.205 -5.807 2.294 1.00 94.19 73 GLU A C 1
ATOM 550 O O . GLU A 1 73 ? -10.734 -5.052 1.481 1.00 94.19 73 GLU A O 1
ATOM 555 N N . LYS A 1 74 ? -9.801 -5.396 3.504 1.00 95.06 74 LYS A N 1
ATOM 556 C CA . LYS A 1 74 ? -10.007 -4.038 4.033 1.00 95.06 74 LYS A CA 1
ATOM 557 C C . LYS A 1 74 ? -9.250 -3.793 5.337 1.00 95.06 74 LYS A C 1
ATOM 559 O O . LYS A 1 74 ? -8.781 -4.737 5.966 1.00 95.06 74 LYS A O 1
ATOM 564 N N . CYS A 1 75 ? -9.267 -2.544 5.802 1.00 95.38 75 CYS A N 1
ATOM 565 C CA . CYS A 1 75 ? -8.938 -2.186 7.182 1.00 95.38 75 CYS A CA 1
ATOM 566 C C . CYS A 1 75 ? -10.133 -2.456 8.118 1.00 95.38 75 CYS A C 1
ATOM 568 O O . CYS A 1 75 ? -11.043 -1.635 8.229 1.00 95.38 75 CYS A O 1
ATOM 570 N N . SER A 1 76 ? -10.153 -3.604 8.799 1.00 94.75 76 SER A N 1
ATOM 571 C CA . SER A 1 76 ? -11.329 -4.063 9.563 1.00 94.75 76 SER A CA 1
ATOM 572 C C . SER A 1 76 ? -11.693 -3.192 10.770 1.00 94.75 76 SER A C 1
ATOM 574 O O . SER A 1 76 ? -12.859 -3.136 11.161 1.00 94.75 76 SER A O 1
ATOM 576 N N . SER A 1 77 ? -10.710 -2.515 11.363 1.00 92.38 77 SER A N 1
ATOM 577 C CA . SER A 1 77 ? -10.882 -1.640 12.528 1.00 92.38 77 SER A CA 1
ATOM 578 C C . SER A 1 77 ? -11.363 -0.227 12.185 1.00 92.38 77 SER A C 1
ATOM 580 O O . SER A 1 77 ? -11.623 0.554 13.098 1.00 92.38 77 SER A O 1
ATOM 582 N N . VAL A 1 78 ? -11.503 0.102 10.896 1.00 92.75 78 VAL A N 1
ATOM 583 C CA . VAL A 1 78 ? -11.811 1.451 10.410 1.00 92.75 78 VAL A CA 1
ATOM 584 C C . VAL A 1 78 ? -13.307 1.550 10.092 1.00 92.75 78 VAL A C 1
ATOM 586 O O . VAL A 1 78 ? -13.766 0.948 9.119 1.00 92.75 78 VAL A O 1
ATOM 589 N N . PRO A 1 79 ? -14.105 2.292 10.886 1.00 89.00 79 PRO A N 1
ATOM 590 C CA . PRO A 1 79 ? -15.566 2.270 10.767 1.00 89.00 79 PRO A CA 1
ATOM 591 C C . PRO A 1 79 ? -16.102 2.853 9.456 1.00 89.00 79 PRO A C 1
ATOM 593 O O . PRO A 1 79 ? -17.154 2.429 8.985 1.00 89.00 79 PRO A O 1
ATOM 596 N N . LEU A 1 80 ? -15.394 3.834 8.890 1.00 90.00 80 LEU A N 1
ATOM 597 C CA . LEU A 1 80 ? -15.762 4.549 7.664 1.00 90.00 80 LEU A CA 1
ATOM 598 C C . LEU A 1 80 ? -14.848 4.169 6.492 1.00 90.00 80 LEU A C 1
ATOM 600 O O . LEU A 1 80 ? -14.563 4.994 5.631 1.00 90.00 80 LEU A O 1
ATOM 604 N N . PHE A 1 81 ? -14.353 2.930 6.478 1.00 93.06 81 PHE A N 1
ATOM 605 C CA . PHE A 1 81 ? -13.487 2.459 5.406 1.00 93.06 81 PHE A CA 1
ATOM 606 C C . PHE A 1 81 ? -14.226 2.469 4.063 1.00 93.06 81 PHE A C 1
ATOM 608 O O . PHE A 1 81 ? -15.236 1.780 3.896 1.00 93.06 81 PHE A O 1
ATOM 615 N N . ASP A 1 82 ? -13.691 3.224 3.106 1.00 92.19 82 ASP A N 1
ATOM 616 C CA . ASP A 1 82 ? -14.217 3.304 1.749 1.00 92.19 82 ASP A CA 1
ATOM 617 C C . ASP A 1 82 ? -13.518 2.282 0.841 1.00 92.19 82 ASP A C 1
ATOM 619 O O . ASP A 1 82 ? -12.371 2.450 0.415 1.00 92.19 82 ASP A O 1
ATOM 623 N N . GLN A 1 83 ? -14.226 1.196 0.540 1.00 91.44 83 GLN A N 1
ATOM 624 C CA . GLN A 1 83 ? -13.712 0.132 -0.315 1.00 91.44 83 GLN A CA 1
ATOM 625 C C . GLN A 1 83 ? -13.658 0.535 -1.798 1.00 91.44 83 GLN A C 1
ATOM 627 O O . GLN A 1 83 ? -12.879 -0.049 -2.550 1.00 91.44 83 GLN A O 1
ATOM 632 N N . ASP A 1 84 ? -14.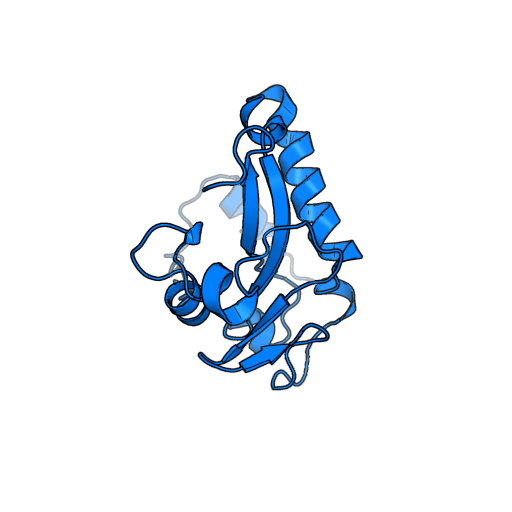417 1.544 -2.228 1.00 91.38 84 ASP A N 1
ATOM 633 C CA . ASP A 1 84 ? -14.416 2.011 -3.618 1.00 91.38 84 ASP A CA 1
ATOM 634 C C . ASP A 1 84 ? -13.145 2.818 -3.942 1.00 91.38 84 ASP A C 1
ATOM 636 O O . ASP A 1 84 ? -12.706 2.846 -5.094 1.00 91.38 84 ASP A O 1
ATOM 640 N N . ILE A 1 85 ? -12.508 3.407 -2.924 1.00 92.12 85 ILE A N 1
ATOM 641 C CA . ILE A 1 85 ? -11.239 4.142 -3.050 1.00 92.12 85 ILE A CA 1
ATOM 642 C C . ILE A 1 85 ? -10.030 3.239 -2.769 1.00 92.12 85 ILE A C 1
ATOM 644 O O . ILE A 1 85 ? -8.995 3.362 -3.419 1.00 92.12 85 ILE A O 1
ATOM 648 N N . TYR A 1 86 ? -10.141 2.310 -1.818 1.00 93.62 86 TYR A N 1
ATOM 649 C CA . TYR A 1 86 ? -9.011 1.474 -1.394 1.00 93.62 86 TYR A CA 1
ATOM 650 C C . TYR A 1 86 ? -8.962 0.078 -2.035 1.00 93.62 86 TYR A C 1
ATOM 652 O O . TYR A 1 86 ? -8.159 -0.760 -1.623 1.00 93.62 86 TYR A O 1
ATOM 660 N N . ASN A 1 87 ? -9.778 -0.199 -3.054 1.00 93.75 87 ASN A N 1
ATOM 661 C CA . ASN A 1 87 ? -9.645 -1.435 -3.829 1.00 93.75 87 ASN A CA 1
ATOM 662 C C . ASN A 1 87 ? -8.459 -1.380 -4.805 1.00 93.75 87 ASN A C 1
ATOM 664 O O . ASN A 1 87 ? -7.986 -0.317 -5.212 1.00 93.75 87 ASN A O 1
ATOM 668 N N . TYR A 1 88 ? -8.004 -2.565 -5.211 1.00 95.75 88 TYR A N 1
ATOM 669 C CA . TYR A 1 88 ? -6.881 -2.718 -6.130 1.00 95.75 88 TYR A CA 1
ATOM 670 C C . TYR A 1 88 ? -7.093 -1.989 -7.460 1.00 95.75 88 TYR A C 1
ATOM 672 O O . TYR A 1 88 ? -6.192 -1.278 -7.897 1.00 95.75 88 TYR A O 1
ATOM 680 N N . ASP A 1 89 ? -8.271 -2.127 -8.074 1.00 94.75 89 ASP A N 1
ATOM 681 C CA . ASP A 1 89 ? -8.556 -1.563 -9.397 1.00 94.75 89 ASP A CA 1
ATOM 682 C C . ASP A 1 89 ? -8.459 -0.031 -9.396 1.00 94.75 89 ASP A C 1
ATOM 684 O O . ASP A 1 89 ? -7.966 0.564 -10.353 1.00 94.75 89 ASP A O 1
ATOM 688 N N . PHE A 1 90 ? -8.875 0.624 -8.312 1.00 93.75 90 PHE A N 1
ATOM 689 C CA . PHE A 1 90 ? -8.709 2.064 -8.145 1.00 93.75 90 PHE A CA 1
ATOM 690 C C . PHE A 1 90 ? -7.240 2.437 -7.917 1.00 93.75 90 PHE A C 1
ATOM 692 O O . PHE A 1 90 ? -6.693 3.290 -8.620 1.00 93.75 90 PHE A O 1
ATOM 699 N N . LEU A 1 91 ? -6.578 1.783 -6.960 1.00 94.69 91 LEU A N 1
ATOM 700 C CA . LEU A 1 91 ? -5.224 2.145 -6.537 1.00 94.69 91 LEU A CA 1
ATOM 701 C C . LEU A 1 91 ? -4.172 1.879 -7.628 1.00 94.69 91 LEU A C 1
ATOM 703 O O . LEU A 1 91 ? -3.257 2.685 -7.815 1.00 94.69 91 LEU A O 1
ATOM 707 N N . VAL A 1 92 ? -4.317 0.795 -8.399 1.00 95.06 92 VAL A N 1
ATOM 708 C CA . VAL A 1 92 ? -3.392 0.462 -9.493 1.00 95.06 92 VAL A CA 1
ATOM 709 C C . VAL A 1 92 ? -3.416 1.522 -10.594 1.00 95.06 92 VAL A C 1
ATOM 711 O O . VAL A 1 92 ? -2.371 1.827 -11.168 1.00 95.06 92 VAL A O 1
ATOM 714 N N . ASN A 1 93 ? -4.565 2.159 -10.844 1.00 92.62 93 ASN A N 1
ATOM 715 C CA . ASN A 1 93 ? -4.659 3.252 -11.812 1.00 92.62 93 ASN A CA 1
ATOM 716 C C . ASN A 1 93 ? -3.809 4.459 -11.396 1.00 92.62 93 ASN A C 1
ATOM 718 O O . ASN A 1 93 ? -3.209 5.099 -12.258 1.00 92.62 93 ASN A O 1
ATOM 722 N N . GLY A 1 94 ? -3.700 4.738 -10.092 1.00 88.38 94 GLY A N 1
ATOM 723 C CA . GLY A 1 94 ? -2.808 5.775 -9.571 1.00 88.38 94 GLY A CA 1
ATOM 724 C C . GLY A 1 94 ? -1.337 5.479 -9.878 1.00 88.38 94 GLY A C 1
ATOM 725 O O . GLY A 1 94 ? -0.624 6.339 -10.398 1.00 88.38 94 GLY A O 1
ATOM 726 N N . TYR A 1 95 ? -0.896 4.240 -9.637 1.00 88.50 95 TYR A N 1
ATOM 727 C CA . TYR A 1 95 ? 0.461 3.800 -9.981 1.00 88.50 95 TYR A CA 1
ATOM 728 C C . TYR A 1 95 ? 0.722 3.860 -11.493 1.00 88.50 95 TYR A C 1
ATOM 730 O O 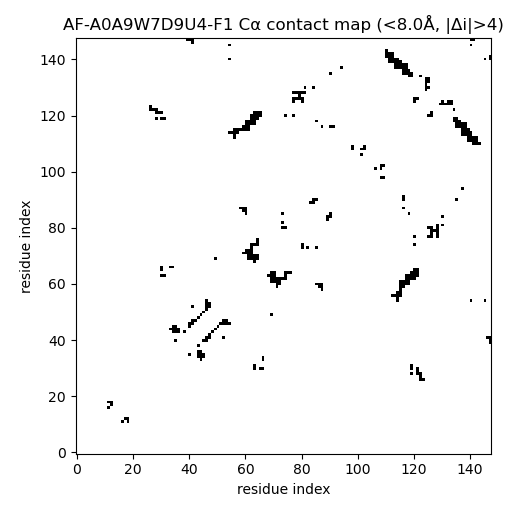. TYR A 1 95 ? 1.724 4.428 -11.928 1.00 88.50 95 TYR A O 1
ATOM 738 N N . LEU A 1 96 ? -0.189 3.323 -12.310 1.00 89.31 96 LEU A N 1
ATOM 739 C CA . LEU A 1 96 ? -0.053 3.328 -13.769 1.00 89.31 96 LEU A CA 1
ATOM 740 C C . LEU A 1 96 ? -0.046 4.749 -14.343 1.00 89.31 96 LEU A C 1
ATOM 742 O O . LEU A 1 96 ? 0.714 5.018 -15.275 1.00 89.31 96 LEU A O 1
ATOM 746 N N . GLY A 1 97 ? -0.844 5.656 -13.774 1.00 86.56 97 GLY A N 1
ATOM 747 C CA . GLY A 1 97 ? -0.826 7.082 -14.093 1.00 86.56 97 GLY A CA 1
ATOM 748 C C . GLY A 1 97 ? 0.540 7.703 -13.808 1.00 86.56 97 GLY A C 1
ATOM 749 O O . GLY A 1 97 ? 1.154 8.254 -14.715 1.00 86.56 97 GLY A O 1
ATOM 750 N N . MET A 1 98 ? 1.078 7.501 -12.600 1.00 83.75 98 MET A N 1
ATOM 751 C CA . MET A 1 98 ? 2.417 7.978 -12.224 1.00 83.75 98 MET A CA 1
ATOM 752 C C . MET A 1 98 ? 3.506 7.452 -13.169 1.00 83.75 98 MET A C 1
ATOM 754 O O . MET A 1 98 ? 4.338 8.226 -13.649 1.00 83.75 98 MET A O 1
ATOM 758 N N . VAL A 1 99 ? 3.506 6.147 -13.466 1.00 83.19 99 VAL A N 1
ATOM 759 C CA . VAL A 1 99 ? 4.458 5.556 -14.417 1.00 83.19 99 VAL A CA 1
ATOM 760 C C . VAL A 1 99 ? 4.289 6.210 -15.786 1.00 83.19 99 VAL A C 1
ATOM 762 O O . VAL A 1 99 ? 5.275 6.647 -16.372 1.00 83.19 99 VAL A O 1
ATOM 765 N N . SER A 1 100 ? 3.054 6.335 -16.281 1.00 82.44 100 SER A N 1
ATOM 766 C CA . SER A 1 100 ? 2.746 6.955 -17.573 1.00 82.44 100 SER A CA 1
ATOM 767 C C . SER A 1 100 ? 3.229 8.403 -17.675 1.00 82.44 100 SER A C 1
ATOM 769 O O . SER A 1 100 ? 3.851 8.760 -18.674 1.00 82.44 100 SER A O 1
ATOM 771 N N . ASP A 1 101 ? 3.005 9.213 -16.644 1.00 79.62 101 ASP A N 1
ATOM 772 C CA . ASP A 1 101 ? 3.397 10.625 -16.614 1.00 79.62 101 ASP A CA 1
ATOM 773 C C . ASP A 1 101 ? 4.922 10.793 -16.549 1.00 79.62 101 ASP A C 1
ATOM 775 O O . ASP A 1 101 ? 5.490 11.733 -17.111 1.00 79.62 101 ASP A O 1
ATOM 779 N N . THR A 1 102 ? 5.614 9.834 -15.930 1.00 70.38 102 THR A N 1
ATOM 780 C CA . THR A 1 102 ? 7.076 9.854 -15.775 1.00 70.38 102 THR A CA 1
ATOM 781 C C . THR A 1 102 ? 7.812 9.291 -16.998 1.00 70.38 102 THR A C 1
ATOM 783 O O . THR A 1 102 ? 8.994 9.593 -17.188 1.00 70.38 102 THR A O 1
ATOM 786 N N . LYS A 1 103 ? 7.131 8.546 -17.887 1.00 62.41 103 LYS A N 1
ATOM 787 C CA . LYS A 1 103 ? 7.729 7.942 -19.101 1.00 62.41 103 LYS A CA 1
ATOM 788 C C . LYS A 1 103 ? 8.465 8.944 -19.988 1.00 62.41 103 LYS A C 1
ATOM 790 O O . LYS A 1 103 ? 9.396 8.556 -20.689 1.00 62.41 103 LYS A O 1
ATOM 795 N N . TYR A 1 104 ? 8.058 10.212 -19.977 1.00 57.44 104 TYR A N 1
ATOM 796 C CA . TYR A 1 104 ? 8.702 11.252 -20.778 1.00 57.44 104 TYR A CA 1
ATOM 797 C C . TYR A 1 104 ? 10.031 11.748 -20.175 1.00 57.44 104 TYR A C 1
ATOM 799 O O . TYR A 1 104 ? 10.886 12.244 -20.904 1.00 57.44 104 TYR A O 1
ATOM 807 N N . VAL A 1 105 ? 10.220 11.609 -18.857 1.00 55.47 105 VAL A N 1
ATOM 808 C CA . VAL A 1 105 ? 11.362 12.170 -18.110 1.00 55.47 105 VAL A CA 1
ATOM 809 C C . VAL A 1 105 ? 12.379 11.094 -17.700 1.00 55.47 105 VAL A C 1
ATOM 811 O O . VAL A 1 105 ? 13.561 11.403 -17.561 1.00 55.47 105 VAL A O 1
ATOM 814 N N . GLY A 1 106 ? 11.977 9.823 -17.577 1.00 55.91 106 GLY A N 1
ATOM 815 C CA . GLY A 1 106 ? 12.902 8.729 -17.275 1.00 55.91 106 GLY A CA 1
ATOM 816 C C . GLY A 1 106 ? 12.336 7.344 -17.586 1.00 55.91 106 GLY A C 1
ATOM 817 O O . GLY A 1 106 ? 11.223 7.009 -17.193 1.00 55.91 106 GLY A O 1
ATOM 818 N N . THR A 1 107 ? 13.128 6.510 -18.264 1.00 63.59 107 THR A N 1
ATOM 819 C CA . THR A 1 107 ? 12.775 5.120 -18.613 1.00 63.59 107 THR A CA 1
ATOM 820 C C . THR A 1 107 ? 12.913 4.144 -17.449 1.00 63.59 107 THR A C 1
ATOM 822 O O . THR A 1 107 ? 12.484 3.005 -17.575 1.00 63.59 107 THR A O 1
ATOM 825 N N . VAL A 1 108 ? 13.489 4.581 -16.325 1.00 66.81 108 VAL A N 1
ATOM 826 C CA . VAL A 1 108 ? 13.840 3.726 -15.182 1.00 66.81 108 VAL A CA 1
ATOM 827 C C . VAL A 1 108 ? 12.623 2.982 -14.632 1.00 66.81 108 VAL A C 1
ATOM 829 O O . VAL A 1 108 ? 12.725 1.797 -14.363 1.00 66.81 108 VAL A O 1
ATOM 832 N N . LEU A 1 109 ? 11.450 3.622 -14.545 1.00 70.69 109 LEU A N 1
ATOM 833 C CA . LEU A 1 109 ? 10.230 2.962 -14.056 1.00 70.69 109 LEU A CA 1
ATOM 834 C C . LEU A 1 109 ? 9.700 1.858 -14.987 1.00 70.69 109 LEU A C 1
ATOM 836 O O . LEU A 1 109 ? 8.900 1.052 -14.535 1.00 70.69 109 LEU A O 1
ATOM 840 N N . ASN A 1 110 ? 10.136 1.795 -16.252 1.00 72.38 110 ASN A N 1
ATOM 841 C CA . ASN A 1 110 ? 9.781 0.687 -17.147 1.00 72.38 110 ASN A CA 1
ATOM 842 C C . ASN A 1 110 ? 10.601 -0.583 -16.868 1.00 72.38 110 ASN A C 1
ATOM 844 O O . ASN A 1 110 ? 10.307 -1.615 -17.453 1.00 72.38 110 ASN A O 1
ATOM 848 N N . GLU A 1 111 ? 11.645 -0.508 -16.039 1.00 80.50 111 GLU A N 1
ATOM 849 C CA . GLU A 1 111 ? 12.467 -1.663 -15.652 1.00 80.50 111 GLU A CA 1
ATOM 850 C C . GLU A 1 111 ? 11.984 -2.308 -14.344 1.00 80.50 111 GLU A C 1
ATOM 852 O O . GLU A 1 111 ? 12.619 -3.241 -13.844 1.00 80.50 111 GLU A O 1
ATOM 857 N N . PHE A 1 112 ? 10.888 -1.795 -13.777 1.00 84.69 112 PHE A N 1
ATOM 858 C CA . PHE A 1 112 ? 10.275 -2.291 -12.555 1.00 84.69 112 PHE A CA 1
ATOM 859 C C . PHE A 1 112 ? 8.830 -2.703 -12.807 1.00 84.69 112 PHE A C 1
ATOM 861 O O . PHE A 1 112 ? 8.078 -2.001 -13.480 1.00 84.69 112 PHE A O 1
ATOM 868 N N . GLU A 1 113 ? 8.427 -3.793 -12.172 1.00 88.94 113 GLU A N 1
ATOM 869 C CA . GLU A 1 113 ? 7.041 -4.230 -12.115 1.00 88.94 113 GLU A CA 1
ATOM 870 C C . GLU A 1 113 ? 6.454 -3.989 -10.721 1.00 88.94 113 GLU A C 1
ATOM 872 O O . GLU A 1 113 ? 7.150 -4.028 -9.699 1.00 88.94 113 GLU A O 1
ATOM 877 N N . LEU A 1 114 ? 5.146 -3.735 -10.678 1.00 92.75 114 LEU A N 1
ATOM 878 C CA . LEU A 1 114 ? 4.401 -3.612 -9.432 1.00 92.75 114 LEU A CA 1
ATOM 879 C C . LEU A 1 114 ? 4.149 -4.999 -8.843 1.00 92.75 114 LEU A C 1
ATOM 881 O O . LEU A 1 114 ? 3.422 -5.806 -9.417 1.00 92.75 114 LEU A O 1
ATOM 885 N N . VAL A 1 115 ? 4.705 -5.246 -7.661 1.00 94.81 115 VAL A N 1
ATOM 886 C CA . VAL A 1 115 ? 4.536 -6.506 -6.938 1.00 94.81 115 VAL A CA 1
ATOM 887 C C . VAL A 1 115 ? 3.278 -6.474 -6.076 1.00 94.81 115 VAL A C 1
ATOM 889 O O . VAL A 1 115 ? 2.461 -7.391 -6.137 1.00 94.81 115 VAL A O 1
ATOM 892 N N . GLN A 1 116 ? 3.118 -5.429 -5.259 1.00 96.19 116 GLN A N 1
ATOM 893 C CA . GLN A 1 116 ? 2.039 -5.341 -4.275 1.00 96.19 116 GLN A CA 1
ATOM 894 C C . GLN A 1 116 ? 1.717 -3.881 -3.944 1.00 96.19 116 GLN A C 1
ATOM 896 O O . GLN A 1 116 ? 2.611 -3.078 -3.685 1.00 96.19 116 GLN A O 1
ATOM 901 N N . LEU A 1 117 ? 0.426 -3.551 -3.895 1.00 97.12 117 LEU A N 1
ATOM 902 C CA . LEU A 1 117 ? -0.065 -2.296 -3.319 1.00 97.12 117 LEU A CA 1
ATOM 903 C C . LEU A 1 117 ? -0.298 -2.494 -1.825 1.00 97.12 117 LEU A C 1
ATOM 905 O O . LEU A 1 117 ? -0.982 -3.443 -1.442 1.00 97.12 117 LEU A O 1
ATOM 909 N N . VAL A 1 118 ? 0.257 -1.621 -0.992 1.00 97.19 118 VAL A N 1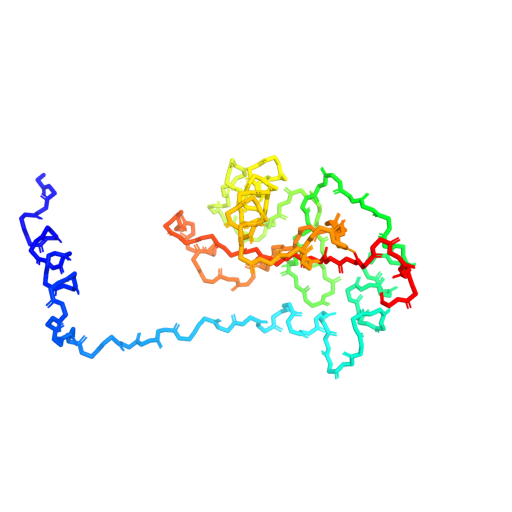
ATOM 910 C CA . VAL A 1 118 ? 0.173 -1.719 0.467 1.00 97.19 118 VAL A CA 1
ATOM 911 C C . VAL A 1 118 ? -0.505 -0.477 1.030 1.00 97.19 118 VAL A C 1
ATOM 913 O O . VAL A 1 118 ? -0.118 0.652 0.733 1.00 97.19 118 VAL A O 1
ATOM 916 N N . VAL A 1 119 ? -1.518 -0.693 1.859 1.00 96.69 119 VAL A N 1
ATOM 917 C CA . VAL A 1 119 ? -2.286 0.334 2.556 1.00 96.69 119 VAL A CA 1
ATOM 918 C C . VAL A 1 119 ? -1.979 0.221 4.041 1.00 96.69 119 VAL A C 1
ATOM 920 O O . VAL A 1 119 ? -2.205 -0.818 4.661 1.00 96.69 119 VAL A O 1
ATOM 923 N N . ASP A 1 120 ? -1.463 1.302 4.613 1.00 95.44 120 ASP A N 1
ATOM 924 C CA . ASP A 1 120 ? -1.248 1.413 6.050 1.00 95.44 120 ASP A CA 1
ATOM 925 C C . ASP A 1 120 ? -2.548 1.879 6.718 1.00 95.44 120 ASP A C 1
ATOM 927 O O . ASP A 1 120 ? -2.941 3.043 6.597 1.00 95.44 120 ASP A O 1
ATOM 931 N N . CYS A 1 121 ? -3.229 0.974 7.427 1.00 94.62 121 CYS A N 1
ATOM 932 C CA . CYS A 1 121 ? -4.489 1.304 8.085 1.00 94.62 121 CYS A CA 1
ATOM 933 C C . CYS A 1 121 ? -4.307 2.279 9.256 1.00 94.62 121 CYS A C 1
ATOM 935 O O . CYS A 1 121 ? -5.298 2.831 9.717 1.00 94.62 121 CYS A O 1
ATOM 937 N N . SER A 1 122 ? -3.086 2.524 9.749 1.00 92.94 122 SER A N 1
ATOM 938 C CA . SER A 1 122 ? -2.828 3.504 10.818 1.00 92.94 122 SER A CA 1
ATOM 939 C C . SER A 1 122 ? -2.878 4.960 10.339 1.00 92.94 122 SER A C 1
ATOM 941 O O . SER A 1 122 ? -2.837 5.881 11.155 1.00 92.94 122 SER A O 1
ATOM 943 N N . PHE A 1 123 ? -3.012 5.185 9.029 1.00 92.06 123 PHE A N 1
ATOM 944 C CA . PHE A 1 123 ? -3.086 6.518 8.453 1.00 92.06 123 PHE A CA 1
ATOM 945 C C . PHE A 1 123 ? -4.315 7.299 8.954 1.00 92.06 123 PHE A C 1
ATOM 947 O O . PHE A 1 123 ? -5.450 6.838 8.843 1.00 92.06 123 PHE A O 1
ATOM 954 N N . SER A 1 124 ? -4.098 8.504 9.488 1.00 89.75 124 SER A N 1
ATOM 955 C CA . SER A 1 124 ? -5.136 9.284 10.180 1.00 89.75 124 SER A CA 1
ATOM 956 C C . SER A 1 124 ? -6.349 9.621 9.315 1.00 89.75 124 SER A C 1
ATOM 958 O O . SER A 1 124 ? -7.470 9.497 9.786 1.00 89.75 124 SER A O 1
ATOM 960 N N . GLN A 1 125 ? -6.161 9.995 8.052 1.00 88.75 125 GLN A N 1
ATOM 961 C CA . GLN A 1 125 ? -7.264 10.380 7.168 1.00 88.75 125 GLN A CA 1
ATOM 962 C C . GLN A 1 125 ? -8.107 9.162 6.810 1.00 88.75 125 GLN A C 1
ATOM 964 O O . GLN A 1 125 ? -9.330 9.238 6.806 1.00 88.75 125 GLN A O 1
ATOM 969 N N . LEU A 1 126 ? -7.460 8.010 6.619 1.00 91.06 126 LEU A N 1
ATOM 970 C CA . LEU A 1 126 ? -8.153 6.738 6.460 1.00 91.06 126 LEU A CA 1
ATOM 971 C C . LEU A 1 126 ? -8.961 6.401 7.724 1.00 91.06 126 LEU A C 1
ATOM 973 O O . LEU A 1 126 ? -10.122 6.016 7.616 1.00 91.06 126 LEU A O 1
ATOM 977 N N . GLN A 1 127 ? -8.389 6.593 8.918 1.00 90.56 127 GLN A N 1
ATOM 978 C CA . GLN A 1 127 ? -9.079 6.387 10.201 1.00 90.56 127 GLN A CA 1
ATOM 979 C C . GLN A 1 127 ? -10.282 7.328 10.390 1.00 90.56 127 GLN A C 1
ATOM 981 O O . GLN A 1 127 ? -11.305 6.925 10.944 1.00 90.56 127 GLN A O 1
ATOM 986 N N . GLU A 1 128 ? -10.176 8.566 9.909 1.00 89.50 128 GLU A N 1
ATOM 987 C CA . GLU A 1 128 ? -11.245 9.570 9.936 1.00 89.50 128 GLU A CA 1
ATOM 988 C C . GLU A 1 128 ? -12.285 9.378 8.815 1.00 89.50 128 GLU A C 1
ATOM 990 O O . GLU A 1 128 ? -13.347 10.001 8.856 1.00 89.50 128 GLU A O 1
ATOM 995 N N . GLY A 1 129 ? -12.021 8.494 7.844 1.00 85.38 129 GLY A N 1
ATOM 996 C CA . GLY A 1 129 ? -12.865 8.308 6.662 1.00 85.38 129 GLY A CA 1
ATOM 997 C C . GLY A 1 129 ? -12.846 9.513 5.719 1.00 85.38 129 GLY A C 1
ATOM 998 O O . GLY A 1 129 ? -13.844 9.780 5.054 1.00 85.38 129 GLY A O 1
ATOM 999 N N . ASP A 1 130 ? -11.749 10.273 5.700 1.00 86.44 130 ASP A N 1
ATOM 1000 C CA . ASP A 1 130 ? -11.565 11.439 4.841 1.00 86.44 130 ASP A CA 1
ATOM 1001 C C . ASP A 1 130 ? -11.060 11.005 3.449 1.00 86.44 130 ASP A C 1
ATOM 1003 O O . ASP A 1 130 ? -9.915 10.565 3.319 1.00 86.44 130 ASP A O 1
ATOM 1007 N N . PRO A 1 131 ? -11.875 11.145 2.385 1.00 85.62 131 PRO A N 1
ATOM 1008 C CA . PRO A 1 131 ? -11.492 10.741 1.035 1.00 85.62 131 PRO A CA 1
ATOM 1009 C C . PRO A 1 131 ? -10.584 11.761 0.328 1.00 85.62 131 PRO A C 1
ATOM 1011 O O . PRO A 1 131 ? -10.225 11.555 -0.831 1.00 85.62 131 PRO A O 1
ATOM 1014 N N . SER A 1 132 ? -10.249 12.890 0.963 1.00 84.81 132 SER A N 1
ATOM 1015 C CA . SER A 1 132 ? -9.439 13.944 0.344 1.00 84.81 132 SER A CA 1
ATOM 1016 C C . SER A 1 132 ? -7.952 13.595 0.231 1.00 84.81 132 SER A C 1
ATOM 1018 O O . SER A 1 132 ? -7.255 14.190 -0.593 1.00 84.81 132 SER A O 1
ATOM 1020 N N . GLU A 1 133 ? -7.472 12.610 0.996 1.00 85.31 133 GLU A N 1
ATOM 1021 C CA . GLU A 1 133 ? -6.089 12.142 0.948 1.00 85.31 133 GLU A CA 1
ATOM 1022 C C . GLU A 1 133 ? -6.034 10.613 0.942 1.00 85.31 133 GLU A C 1
ATOM 1024 O O . GLU A 1 133 ? -6.483 9.949 1.873 1.00 85.31 133 GLU A O 1
ATOM 1029 N N . VAL A 1 134 ? -5.425 10.048 -0.101 1.00 88.62 134 VAL A N 1
ATOM 1030 C CA . VAL A 1 134 ? -5.191 8.607 -0.222 1.00 88.62 134 VAL A CA 1
ATOM 1031 C C . VAL A 1 134 ? -3.702 8.342 -0.085 1.00 88.62 134 VAL A C 1
ATOM 1033 O O . VAL A 1 134 ? -2.886 8.931 -0.793 1.00 88.62 134 VAL A O 1
ATOM 1036 N N . ARG A 1 135 ? -3.350 7.416 0.809 1.00 91.12 135 ARG A N 1
ATOM 1037 C CA . ARG A 1 135 ? -1.977 6.954 0.998 1.00 91.12 135 ARG A CA 1
ATOM 1038 C C . ARG A 1 135 ? -1.856 5.482 0.654 1.00 91.12 135 ARG A C 1
ATOM 1040 O O . ARG A 1 135 ? -2.531 4.643 1.244 1.00 91.12 135 ARG A O 1
ATOM 1047 N N . VAL A 1 136 ? -0.964 5.195 -0.284 1.00 93.81 136 VAL A N 1
ATOM 1048 C CA . VAL A 1 136 ? -0.645 3.848 -0.750 1.00 93.81 136 VAL A CA 1
ATOM 1049 C C . VAL A 1 136 ? 0.856 3.747 -0.987 1.00 93.81 136 VAL A C 1
ATOM 1051 O O . VAL A 1 136 ? 1.485 4.695 -1.459 1.00 93.81 136 VAL A O 1
ATOM 1054 N N . TYR A 1 137 ? 1.426 2.596 -0.653 1.00 95.12 137 TYR A N 1
ATOM 1055 C CA . TYR A 1 137 ? 2.822 2.266 -0.902 1.00 95.12 137 TYR A CA 1
ATOM 1056 C C . TYR A 1 137 ? 2.896 1.201 -1.989 1.00 95.12 137 TYR A C 1
ATOM 1058 O O . TYR A 1 137 ? 2.179 0.203 -1.949 1.00 95.12 137 TYR A O 1
ATOM 1066 N N . ASN A 1 138 ? 3.777 1.414 -2.961 1.00 94.50 138 ASN A N 1
ATOM 1067 C CA . ASN A 1 138 ? 3.964 0.507 -4.084 1.00 94.50 138 ASN A CA 1
ATOM 1068 C C . ASN A 1 138 ? 5.220 -0.323 -3.828 1.00 94.50 138 ASN A C 1
ATOM 1070 O O . ASN A 1 138 ? 6.329 0.206 -3.916 1.00 94.50 138 ASN A O 1
ATOM 1074 N N . LEU A 1 139 ? 5.062 -1.609 -3.522 1.00 93.88 139 LEU A N 1
ATOM 1075 C CA . LEU A 1 139 ? 6.183 -2.537 -3.563 1.00 93.88 139 LEU A CA 1
ATOM 1076 C C . LEU A 1 139 ? 6.457 -2.867 -5.028 1.00 93.88 139 LEU A C 1
ATOM 1078 O O . LEU A 1 139 ? 5.605 -3.442 -5.708 1.00 93.88 139 LEU A O 1
ATOM 1082 N N . ILE A 1 140 ? 7.637 -2.489 -5.503 1.00 90.94 140 ILE A N 1
ATOM 1083 C CA . ILE A 1 140 ? 8.093 -2.721 -6.872 1.00 90.94 140 ILE A CA 1
ATOM 1084 C C . ILE A 1 140 ? 9.367 -3.559 -6.858 1.00 90.94 140 ILE A C 1
ATOM 1086 O O . ILE A 1 140 ? 10.132 -3.516 -5.896 1.00 90.94 140 ILE A O 1
ATOM 1090 N N . ARG A 1 141 ? 9.604 -4.293 -7.939 1.00 88.56 141 ARG A N 1
ATOM 1091 C CA . ARG A 1 141 ? 10.797 -5.126 -8.129 1.00 88.56 141 ARG A CA 1
ATOM 1092 C C . ARG A 1 141 ? 11.326 -4.929 -9.537 1.00 88.56 141 ARG A C 1
ATOM 1094 O O . ARG A 1 141 ? 10.543 -4.669 -10.444 1.00 88.56 141 ARG A O 1
ATOM 1101 N N . SER A 1 142 ? 12.639 -5.036 -9.724 1.00 86.38 142 SER A N 1
ATOM 1102 C CA . SER A 1 142 ? 13.216 -5.000 -11.068 1.00 86.38 142 SER A CA 1
ATOM 1103 C C . SER A 1 142 ? 12.771 -6.219 -11.875 1.00 86.38 142 SER A C 1
ATOM 1105 O O . SER A 1 142 ? 12.843 -7.339 -11.379 1.00 86.38 142 SER A O 1
ATOM 1107 N N . GLU A 1 143 ? 12.394 -6.020 -13.136 1.00 81.31 143 GLU A N 1
ATOM 1108 C CA . GLU A 1 143 ? 12.122 -7.120 -14.075 1.00 81.31 143 GLU A CA 1
ATOM 1109 C C . GLU A 1 143 ? 13.404 -7.884 -14.457 1.00 81.31 143 GLU A C 1
ATOM 1111 O O . GLU A 1 143 ? 13.365 -9.042 -14.870 1.00 81.31 143 GLU A O 1
ATOM 1116 N N . ASN A 1 144 ? 14.569 -7.241 -14.322 1.00 77.62 144 ASN A N 1
ATOM 1117 C CA . ASN A 1 144 ? 15.857 -7.809 -14.722 1.00 77.62 144 ASN A CA 1
ATOM 1118 C C . ASN A 1 144 ? 16.545 -8.588 -13.590 1.00 77.62 144 ASN A C 1
ATOM 1120 O O . ASN A 1 144 ? 17.399 -9.435 -13.857 1.00 77.62 144 ASN A O 1
ATOM 1124 N N . ASN A 1 145 ? 16.199 -8.300 -12.332 1.00 68.94 145 ASN A N 1
ATOM 1125 C CA . ASN A 1 145 ? 16.752 -8.971 -11.160 1.00 68.94 145 ASN A CA 1
ATOM 1126 C C . ASN A 1 145 ? 15.675 -9.164 -10.088 1.00 68.94 145 ASN A C 1
ATOM 1128 O O . ASN A 1 145 ? 15.277 -8.223 -9.409 1.00 68.94 145 ASN A O 1
ATOM 1132 N N . HIS A 1 146 ? 15.240 -10.411 -9.910 1.00 66.62 146 HIS A N 1
ATOM 1133 C CA . HIS A 1 146 ? 14.201 -10.763 -8.938 1.00 66.62 146 HIS A CA 1
ATOM 1134 C C . HIS A 1 146 ? 14.757 -11.077 -7.538 1.00 66.62 146 HIS A C 1
ATOM 1136 O O . HIS A 1 146 ? 14.007 -11.530 -6.675 1.00 66.62 146 HIS A O 1
ATOM 1142 N N . SER A 1 147 ? 16.068 -10.914 -7.339 1.00 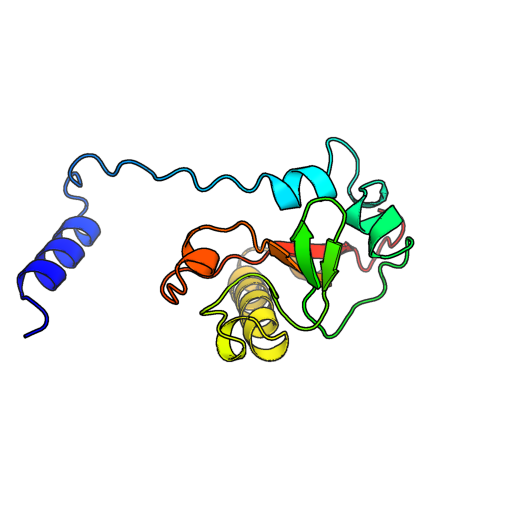60.12 147 SER A N 1
ATOM 1143 C CA . SER A 1 147 ? 16.777 -11.295 -6.109 1.00 60.12 147 SER A CA 1
ATOM 1144 C C . SER A 1 147 ? 16.790 -10.198 -5.039 1.00 60.12 147 SER A C 1
ATOM 1146 O O . SER A 1 147 ? 17.249 -10.471 -3.930 1.00 60.12 147 SER A O 1
ATOM 1148 N N . ASP A 1 148 ? 16.347 -8.990 -5.395 1.00 49.12 148 ASP A N 1
ATOM 1149 C CA . ASP A 1 148 ? 16.419 -7.774 -4.573 1.00 49.12 148 ASP A CA 1
ATOM 1150 C C . ASP A 1 148 ? 15.145 -7.546 -3.735 1.00 49.12 148 ASP A C 1
ATOM 1152 O O . ASP A 1 148 ? 14.035 -7.854 -4.235 1.00 49.12 148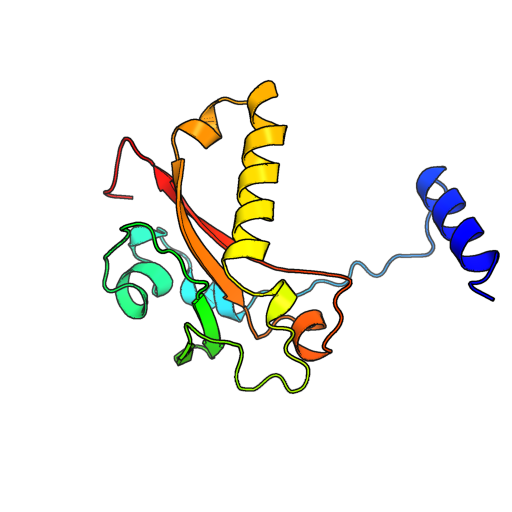 ASP A O 1
#

Foldseek 3Di:
DPDPVVVVLVVCVVVVPPDPPPPPPPFDLVQVCQQCDPDDNLPGVCCCPVVVSDQAADQFAWERQGNPDIDRQFNPVAPLADCVCRTSVNVVVVVVVVLVVCVVVDCVCVQKDFRHKYAYCSGPCNSVNNPPDGDIDTDIDGPVDPPD

Sequence (148 aa):
MISMSATWWALHVLSGADNPTETLRVFPSSLIESYVGDGLIGDSPLVRVVMGGDTTPRNYALFLESETNTSTEKCSSVPLFDQDIYNYDFLVNGYLGMVSDTKYVGTVLNEFELVQLVVDCSFSQLQEGDPSEVRVYNLIRSEN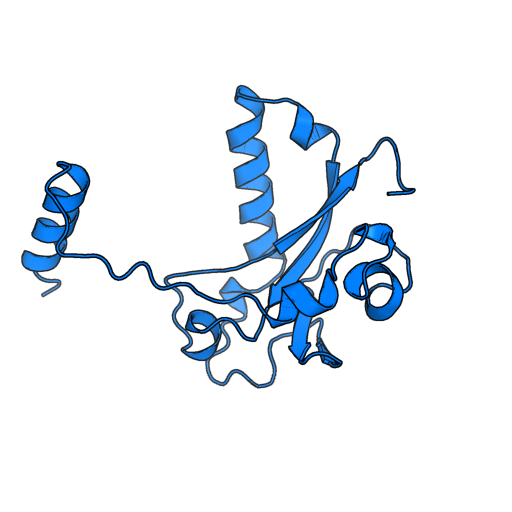NHSD

Organism: NCBI:txid2077276

Solvent-accessible surface area (backbone atoms only — not comparable to full-atom values): 8908 Å² total; per-residue (Å²): 130,89,50,71,64,60,57,49,51,53,52,39,56,75,68,68,48,85,66,75,84,72,76,77,76,82,75,75,59,66,63,55,46,64,31,39,52,97,65,56,64,55,72,8,48,44,32,45,63,74,42,65,63,57,74,70,67,55,92,49,31,38,21,37,66,50,98,88,41,71,35,68,85,55,48,84,89,32,90,54,60,57,63,82,64,66,31,36,79,50,48,51,49,55,53,53,48,52,51,59,70,38,55,84,81,44,68,67,65,78,49,41,44,71,24,38,44,37,32,54,48,80,34,64,43,54,53,71,43,40,86,89,58,88,76,74,44,77,45,66,40,43,74,87,48,83,86,91